Protein AF-B6XJS4-F1 (afdb_monomer_lite)

Secondary structure (DSSP, 8-state):
--HHHHHHHHHHHHHHHHHHHHHH-SS---SEESS-EEEE-SSEEEE-TT-EE--TTSTTTTT--EEEEEESTT-EEEE-TT-EE-TT-EEEEESSEEEE-TT-EE-TT-EEES--------TT------

Structure (mmCIF, N/CA/C/O backbone):
data_AF-B6XJS4-F1
#
_entry.id   AF-B6XJS4-F1
#
loop_
_atom_site.group_PDB
_atom_site.id
_atom_site.type_symbol
_atom_site.label_atom_id
_atom_site.label_alt_id
_atom_site.label_comp_id
_atom_site.label_asym_id
_atom_site.label_entity_id
_atom_site.label_seq_id
_atom_site.pdbx_PDB_ins_code
_atom_site.Cartn_x
_atom_site.Cartn_y
_atom_site.Cartn_z
_atom_site.occupancy
_atom_site.B_iso_or_equiv
_atom_site.auth_seq_id
_atom_site.auth_comp_id
_atom_site.auth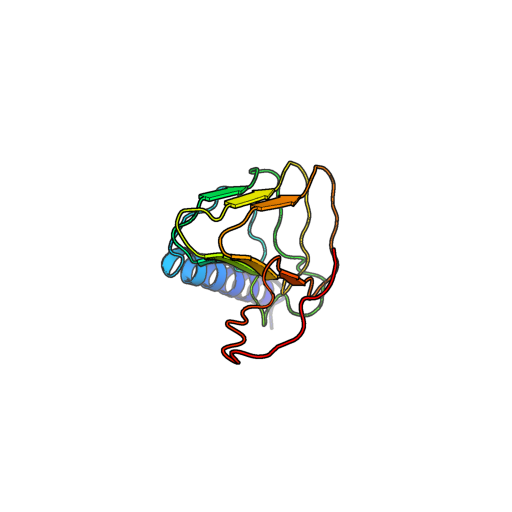_asym_id
_atom_site.auth_atom_id
_atom_site.pdbx_PDB_model_num
ATOM 1 N N . MET A 1 1 ? -15.233 -4.189 30.042 1.00 63.62 1 MET A N 1
ATOM 2 C CA . MET A 1 1 ? -14.164 -3.248 29.626 1.00 63.62 1 MET A CA 1
ATOM 3 C C . MET A 1 1 ? -14.808 -1.944 29.173 1.00 63.62 1 MET A C 1
ATOM 5 O O . MET A 1 1 ? -15.691 -2.004 28.326 1.00 63.62 1 MET A O 1
ATOM 9 N N . ASN A 1 2 ? -14.436 -0.797 29.753 1.00 87.50 2 ASN A N 1
ATOM 10 C CA . ASN A 1 2 ? -15.032 0.505 29.420 1.00 87.50 2 ASN A CA 1
ATOM 11 C C . ASN A 1 2 ? -14.878 0.789 27.909 1.00 87.50 2 ASN A C 1
ATOM 13 O O . ASN A 1 2 ? -13.785 0.651 27.353 1.00 87.50 2 ASN A O 1
ATOM 17 N N . PHE A 1 3 ? -15.976 1.155 27.241 1.00 89.94 3 PHE A N 1
ATOM 18 C CA . PHE A 1 3 ? -16.033 1.432 25.800 1.00 89.94 3 PHE A CA 1
ATOM 19 C C . PHE A 1 3 ? -14.961 2.433 25.346 1.00 89.94 3 PHE A C 1
ATOM 21 O O . PHE A 1 3 ? -14.367 2.273 24.276 1.00 89.94 3 PHE A O 1
ATOM 28 N N . LEU A 1 4 ? -14.662 3.425 26.189 1.00 92.50 4 LEU A N 1
ATOM 29 C CA . LEU A 1 4 ? -13.635 4.424 25.919 1.00 92.50 4 LEU A CA 1
ATOM 30 C C . LEU A 1 4 ? -12.225 3.813 25.921 1.00 92.50 4 LEU A C 1
ATOM 32 O O . LEU A 1 4 ? -11.450 4.050 24.996 1.00 92.50 4 LEU A O 1
ATOM 36 N N . ILE A 1 5 ? -11.925 2.956 26.901 1.00 95.44 5 ILE A N 1
ATOM 37 C CA . ILE A 1 5 ? -10.634 2.257 27.009 1.00 95.44 5 ILE A CA 1
ATOM 38 C C . ILE A 1 5 ? -10.402 1.382 25.772 1.00 95.44 5 ILE A C 1
ATOM 40 O O . ILE A 1 5 ? -9.330 1.433 25.171 1.00 95.44 5 ILE A O 1
ATOM 44 N N . LYS A 1 6 ? -11.426 0.644 25.318 1.00 94.31 6 LYS A N 1
ATOM 45 C CA . LYS A 1 6 ? -11.334 -0.184 24.102 1.00 94.31 6 LYS A CA 1
ATOM 46 C C . LYS A 1 6 ? -10.955 0.647 22.870 1.00 94.31 6 LYS A C 1
ATOM 48 O O . LYS A 1 6 ? -10.078 0.242 22.111 1.00 94.31 6 LYS A O 1
ATOM 53 N N . LYS A 1 7 ? -11.582 1.814 22.671 1.00 94.31 7 LYS A N 1
ATOM 54 C CA . LYS A 1 7 ? -11.259 2.716 21.549 1.00 94.31 7 LYS A CA 1
ATOM 55 C C . LYS A 1 7 ? -9.820 3.221 21.603 1.00 94.31 7 LYS A C 1
ATOM 57 O O . LYS A 1 7 ? -9.168 3.294 20.564 1.00 94.31 7 LYS A O 1
ATOM 62 N N . ILE A 1 8 ? -9.328 3.550 22.797 1.00 96.56 8 ILE A N 1
ATOM 63 C CA . ILE A 1 8 ? -7.948 4.002 22.997 1.00 96.56 8 ILE A CA 1
ATOM 64 C C . ILE A 1 8 ? -6.969 2.884 22.626 1.00 96.56 8 ILE A C 1
ATOM 66 O O . ILE A 1 8 ? -6.077 3.116 21.813 1.00 96.56 8 ILE A O 1
ATOM 70 N N . ILE A 1 9 ? -7.183 1.665 23.131 1.00 96.25 9 ILE A N 1
ATOM 71 C CA . ILE A 1 9 ? -6.340 0.500 22.819 1.00 96.25 9 ILE A CA 1
ATOM 72 C C . ILE A 1 9 ? -6.309 0.238 21.308 1.00 96.25 9 ILE A C 1
ATOM 74 O O . ILE A 1 9 ? -5.232 0.112 20.728 1.00 96.25 9 ILE A O 1
ATOM 78 N N . ILE A 1 10 ? -7.474 0.226 20.649 1.00 95.06 10 ILE A N 1
ATOM 79 C CA . ILE A 1 10 ? -7.575 0.031 19.193 1.00 95.06 10 ILE A CA 1
ATOM 80 C C . ILE A 1 10 ? -6.807 1.120 18.437 1.00 95.06 10 ILE A C 1
ATOM 82 O O . ILE A 1 10 ? -6.075 0.823 17.491 1.00 95.06 10 ILE A O 1
ATOM 86 N N . LYS A 1 11 ? -6.948 2.386 18.848 1.00 95.94 11 LYS A N 1
ATOM 87 C CA . LYS A 1 11 ? -6.254 3.511 18.212 1.00 95.94 11 LYS A CA 1
ATOM 88 C C . LYS A 1 11 ? -4.738 3.394 18.366 1.00 95.94 11 LYS A C 1
ATOM 90 O O . LYS A 1 11 ? -4.034 3.583 17.377 1.00 95.94 11 LYS A O 1
ATOM 95 N N . ILE A 1 12 ? -4.254 3.061 19.564 1.00 97.25 12 ILE A N 1
ATOM 96 C CA . ILE A 1 12 ? -2.826 2.844 19.829 1.00 97.25 12 ILE A CA 1
ATOM 97 C C . ILE A 1 12 ? -2.309 1.715 18.938 1.00 97.25 12 ILE A C 1
ATOM 99 O O . ILE A 1 12 ? -1.369 1.935 18.184 1.00 97.25 12 ILE A O 1
ATOM 103 N N . PHE A 1 13 ? -2.972 0.556 18.939 1.00 96.50 13 PHE A N 1
ATOM 104 C CA . PHE A 1 13 ? -2.580 -0.594 18.122 1.00 96.50 13 PHE A CA 1
ATOM 105 C C . PHE A 1 13 ? -2.550 -0.280 16.618 1.00 96.50 13 PHE A C 1
ATOM 107 O O . PHE A 1 13 ? -1.630 -0.683 15.908 1.00 96.50 13 PHE A O 1
ATOM 114 N N . LYS A 1 14 ? -3.530 0.479 16.111 1.00 96.75 14 LYS A N 1
ATOM 115 C CA . LYS A 1 14 ? -3.541 0.931 14.712 1.00 96.75 14 LYS A CA 1
ATOM 116 C C . LYS A 1 14 ? -2.328 1.809 14.397 1.00 96.75 14 LYS A C 1
ATOM 118 O O . LYS A 1 14 ? -1.628 1.561 13.418 1.00 96.75 14 LYS A O 1
ATOM 123 N N . ILE A 1 15 ? -2.083 2.827 15.222 1.00 97.31 15 ILE A N 1
ATOM 124 C CA . ILE A 1 15 ? -1.006 3.796 14.998 1.00 97.31 15 ILE A CA 1
ATOM 125 C C . ILE A 1 15 ? 0.361 3.118 15.090 1.00 97.31 15 ILE A C 1
ATOM 127 O O . ILE A 1 15 ? 1.185 3.320 14.202 1.00 97.31 15 ILE A O 1
ATOM 131 N N . THR A 1 16 ? 0.600 2.283 16.104 1.00 97.69 16 THR A N 1
ATOM 132 C CA . THR A 1 16 ? 1.894 1.606 16.278 1.00 97.69 16 THR A CA 1
ATOM 133 C C . THR A 1 16 ? 2.231 0.729 15.079 1.00 97.69 16 THR A C 1
ATOM 135 O O . THR A 1 16 ? 3.352 0.793 14.584 1.00 97.69 16 THR A O 1
ATOM 138 N N . ARG A 1 17 ? 1.258 -0.012 14.532 1.00 97.50 17 ARG A N 1
ATOM 139 C CA . ARG A 1 17 ? 1.462 -0.814 13.316 1.00 97.50 17 ARG A CA 1
ATOM 140 C C . ARG A 1 17 ? 1.762 0.056 12.098 1.00 97.50 17 ARG A C 1
ATOM 142 O O . ARG A 1 17 ? 2.717 -0.219 11.381 1.00 97.50 17 ARG A O 1
ATOM 149 N N . VAL A 1 18 ? 0.993 1.121 11.860 1.00 97.88 18 VAL A N 1
ATOM 150 C CA . VAL A 1 18 ? 1.242 2.023 10.717 1.00 97.88 18 VAL A CA 1
ATOM 151 C C . VAL A 1 18 ? 2.634 2.656 10.806 1.00 97.88 18 VAL A C 1
ATOM 153 O O . VAL A 1 18 ? 3.328 2.747 9.790 1.00 97.88 18 VAL A O 1
ATOM 156 N N . LEU A 1 19 ? 3.062 3.060 12.005 1.00 97.56 19 LEU A N 1
ATOM 157 C CA . LEU A 1 19 ? 4.389 3.631 12.237 1.00 97.56 19 LEU A CA 1
ATOM 158 C C . LEU A 1 19 ? 5.502 2.594 12.057 1.00 97.56 19 LEU A C 1
ATOM 160 O O . LEU A 1 19 ? 6.453 2.876 11.334 1.00 97.56 19 LEU A O 1
ATOM 164 N N . ALA A 1 20 ? 5.360 1.396 12.631 1.00 98.12 20 ALA A N 1
ATOM 165 C CA . ALA A 1 20 ? 6.345 0.322 12.504 1.00 98.12 20 ALA A CA 1
ATOM 166 C C . ALA A 1 20 ? 6.604 -0.033 11.032 1.00 98.12 20 ALA A C 1
ATOM 168 O O . ALA A 1 20 ? 7.750 -0.068 10.596 1.00 98.12 20 ALA A O 1
ATOM 169 N N . TYR A 1 21 ? 5.542 -0.197 10.241 1.00 98.38 21 TYR A N 1
ATOM 170 C CA . TYR A 1 21 ? 5.653 -0.499 8.812 1.00 98.38 21 TYR A CA 1
ATOM 171 C C . TYR A 1 21 ? 6.221 0.668 8.002 1.00 98.38 21 TYR A C 1
ATOM 173 O O . TYR A 1 21 ? 7.013 0.458 7.087 1.00 98.38 21 TYR A O 1
ATOM 181 N N . SER A 1 22 ? 5.872 1.905 8.366 1.00 96.62 22 SER A N 1
ATOM 182 C CA . SER A 1 22 ? 6.462 3.093 7.740 1.00 96.62 22 SER A CA 1
ATOM 183 C C . SER A 1 22 ? 7.958 3.233 8.047 1.00 96.62 22 SER A C 1
ATOM 185 O O . SER A 1 22 ? 8.671 3.811 7.236 1.00 96.62 22 SER A O 1
ATOM 187 N N . TYR A 1 23 ? 8.425 2.733 9.197 1.00 97.56 23 TYR A N 1
ATOM 188 C CA . TYR A 1 23 ? 9.837 2.749 9.591 1.00 97.56 23 TYR A CA 1
ATOM 189 C C . TYR A 1 23 ? 10.669 1.713 8.826 1.00 97.56 23 TYR A C 1
ATOM 191 O O . TYR A 1 23 ? 11.757 2.033 8.369 1.00 97.56 23 TYR A O 1
ATOM 199 N N . ILE A 1 24 ? 10.144 0.498 8.643 1.00 97.88 24 ILE A N 1
ATOM 200 C CA . ILE A 1 24 ? 10.834 -0.573 7.898 1.00 97.88 24 ILE A CA 1
ATOM 201 C C . ILE A 1 24 ? 10.663 -0.475 6.372 1.00 97.88 24 ILE A C 1
ATOM 203 O O . ILE A 1 24 ? 11.173 -1.330 5.647 1.00 97.88 24 ILE A O 1
ATOM 207 N N . SER A 1 25 ? 9.895 0.501 5.883 1.00 98.38 25 SER A N 1
ATOM 208 C CA . SER A 1 25 ? 9.705 0.742 4.451 1.00 98.38 25 SER A CA 1
ATOM 209 C C . SER A 1 25 ? 10.918 1.449 3.854 1.00 98.38 25 SER A C 1
ATOM 211 O O . SER A 1 25 ? 11.463 2.366 4.465 1.00 98.38 25 SER A O 1
ATOM 213 N N . ASP A 1 26 ? 11.286 1.077 2.631 1.00 98.00 26 ASP A N 1
ATOM 214 C CA . ASP A 1 26 ? 12.432 1.661 1.923 1.00 98.00 26 ASP A CA 1
ATOM 215 C C . ASP A 1 26 ? 12.115 3.088 1.436 1.00 98.00 26 ASP A C 1
ATOM 217 O O . ASP A 1 26 ? 13.001 3.930 1.300 1.00 98.00 26 ASP A O 1
ATOM 221 N N . GLN A 1 27 ? 10.828 3.381 1.206 1.00 95.50 27 GLN A N 1
ATOM 222 C CA . GLN A 1 27 ? 10.340 4.668 0.713 1.00 95.50 27 GLN A CA 1
ATOM 223 C C . GLN A 1 27 ? 9.134 5.162 1.523 1.00 95.50 27 GLN A C 1
ATOM 225 O O . GLN A 1 27 ? 8.295 4.387 1.991 1.00 95.50 27 GLN A O 1
ATOM 230 N N . LYS A 1 28 ? 9.014 6.487 1.678 1.00 94.38 28 LYS A N 1
ATOM 231 C CA . LYS A 1 28 ? 7.888 7.122 2.382 1.00 94.38 28 LYS A CA 1
ATOM 232 C C . LYS A 1 28 ? 6.788 7.522 1.405 1.00 94.38 28 LYS A C 1
ATOM 234 O O . LYS A 1 28 ? 7.033 8.256 0.455 1.00 94.38 28 LYS A O 1
ATOM 239 N N . LEU A 1 29 ? 5.551 7.147 1.721 1.00 95.44 29 LEU A N 1
ATOM 240 C CA . LEU A 1 29 ? 4.366 7.560 0.964 1.00 95.44 29 LEU A CA 1
ATOM 241 C C . LEU A 1 29 ? 3.636 8.717 1.637 1.00 95.44 29 LEU A C 1
ATOM 243 O O . LEU A 1 29 ? 3.461 8.731 2.858 1.00 95.44 29 LEU A O 1
ATOM 247 N N . LYS A 1 30 ? 3.134 9.641 0.814 1.00 93.62 30 LYS A N 1
ATOM 248 C CA . LYS A 1 30 ? 2.311 10.785 1.230 1.00 93.62 30 LYS A CA 1
ATOM 249 C C . LYS A 1 30 ? 0.806 10.514 1.080 1.00 93.62 30 LYS A C 1
ATOM 251 O O . LYS A 1 30 ? 0.076 11.418 0.706 1.00 93.62 30 LYS A O 1
ATOM 256 N N . CYS A 1 31 ? 0.341 9.293 1.346 1.00 96.94 31 CYS A N 1
ATOM 257 C CA . CYS A 1 31 ? -1.066 8.884 1.213 1.00 96.94 31 C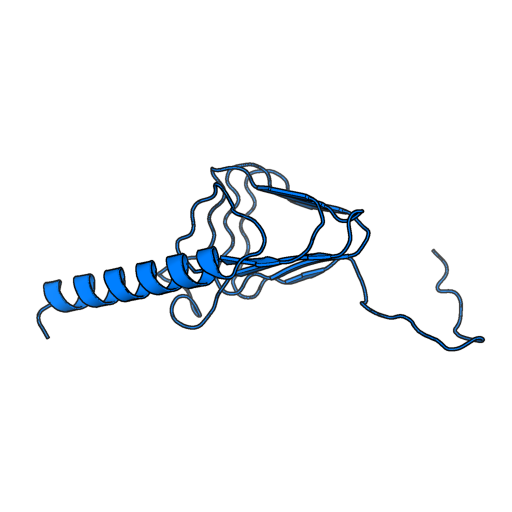YS A CA 1
ATOM 258 C C . CYS A 1 31 ? -1.746 8.612 2.571 1.00 96.94 31 CYS A C 1
ATOM 260 O O . CYS A 1 31 ? -1.100 8.607 3.626 1.00 96.94 31 CYS A O 1
ATOM 262 N N . LYS A 1 32 ? -3.062 8.368 2.555 1.00 98.25 32 LYS A N 1
ATOM 263 C CA . LYS A 1 32 ? -3.849 8.031 3.750 1.00 98.25 32 LYS A CA 1
ATOM 264 C C . LYS A 1 32 ? -3.682 6.547 4.086 1.00 98.25 32 LYS A C 1
ATOM 266 O O . LYS A 1 32 ? -4.108 5.671 3.338 1.00 98.25 32 LYS A O 1
ATOM 271 N N . LYS A 1 33 ? -3.092 6.260 5.246 1.00 97.94 33 LYS A N 1
ATOM 272 C CA . LYS A 1 33 ? -2.820 4.897 5.728 1.00 97.94 33 LYS A CA 1
ATOM 273 C C . LYS A 1 33 ? -3.717 4.578 6.922 1.00 97.94 33 LYS A C 1
ATOM 275 O O . LYS A 1 33 ? -3.385 4.929 8.053 1.00 97.94 33 LYS A O 1
ATOM 280 N N . LEU A 1 34 ? -4.874 3.965 6.665 1.00 97.62 34 LEU A N 1
ATOM 281 C CA . LEU A 1 34 ? -5.748 3.446 7.723 1.00 97.62 34 LEU A CA 1
ATOM 282 C C . LEU A 1 34 ? -5.250 2.084 8.220 1.00 97.62 34 LEU A C 1
ATOM 284 O O . LEU A 1 34 ? -5.305 1.832 9.421 1.00 97.62 34 LEU A O 1
ATOM 288 N N . GLN A 1 35 ? -4.714 1.254 7.322 1.00 97.50 35 GLN A N 1
ATOM 289 C CA . GLN A 1 35 ? -3.926 0.069 7.669 1.00 97.50 35 GLN A CA 1
ATOM 290 C C . GLN A 1 35 ? -2.423 0.299 7.406 1.00 97.50 35 GLN A C 1
ATOM 292 O O . GLN A 1 35 ? -2.059 1.269 6.731 1.00 97.50 35 GLN A O 1
ATOM 297 N N . PRO A 1 36 ? -1.529 -0.575 7.904 1.00 98.44 36 PRO A N 1
ATOM 298 C CA . PRO A 1 36 ? -0.103 -0.494 7.599 1.00 98.44 36 PRO A CA 1
ATOM 299 C C . PRO A 1 36 ? 0.166 -0.685 6.102 1.00 98.44 36 PRO A C 1
ATOM 301 O O . PRO A 1 36 ? -0.474 -1.510 5.455 1.00 98.44 36 PRO A O 1
ATOM 304 N N . VAL A 1 37 ? 1.135 0.054 5.564 1.00 98.62 37 VAL A N 1
ATOM 305 C CA . VAL A 1 37 ? 1.604 -0.091 4.180 1.00 98.62 37 VAL A CA 1
ATOM 306 C C . VAL A 1 37 ? 3.107 -0.316 4.231 1.00 98.62 37 VAL A C 1
ATOM 308 O O . VAL A 1 37 ? 3.822 0.534 4.764 1.00 98.62 37 VAL A O 1
ATOM 311 N N . LEU A 1 38 ? 3.557 -1.466 3.735 1.00 98.75 38 LEU A N 1
ATOM 312 C CA . LEU A 1 38 ? 4.965 -1.792 3.556 1.00 98.75 38 LEU A CA 1
ATOM 313 C C . LEU A 1 38 ? 5.371 -1.426 2.135 1.00 98.75 38 LEU A C 1
ATOM 315 O O . LEU A 1 38 ? 4.753 -1.903 1.184 1.00 98.75 38 LEU A O 1
ATOM 319 N N . VAL A 1 39 ? 6.414 -0.616 2.008 1.00 98.56 39 VAL A N 1
ATOM 320 C CA . VAL A 1 39 ? 6.937 -0.192 0.710 1.00 98.56 39 VAL A CA 1
ATOM 321 C C . VAL A 1 39 ? 8.354 -0.700 0.541 1.00 98.56 39 VAL A C 1
ATOM 323 O O . VAL A 1 39 ? 9.199 -0.438 1.401 1.00 98.56 39 VAL A O 1
ATOM 326 N N . LYS A 1 40 ? 8.598 -1.426 -0.547 1.00 98.25 40 LYS A N 1
ATOM 327 C CA . LYS A 1 40 ? 9.890 -2.023 -0.884 1.00 98.25 40 LYS A CA 1
ATOM 328 C C . LYS A 1 40 ? 10.322 -1.693 -2.309 1.00 98.25 40 LYS A C 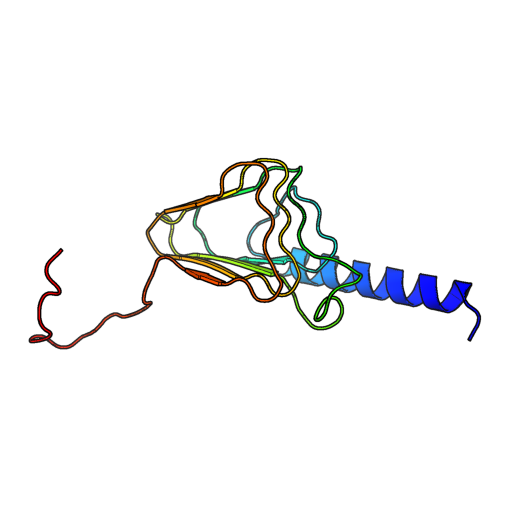1
ATOM 330 O O . LYS A 1 40 ? 9.516 -1.268 -3.139 1.00 98.25 40 LYS A O 1
ATOM 335 N N . GLY A 1 41 ? 11.615 -1.872 -2.544 1.00 96.38 41 GLY A N 1
ATOM 336 C CA . GLY A 1 41 ? 12.222 -1.729 -3.859 1.00 96.38 41 GLY A CA 1
ATOM 337 C C . GLY A 1 41 ? 12.826 -0.348 -4.111 1.00 96.38 41 GLY A C 1
ATOM 338 O O . GLY A 1 41 ? 12.579 0.625 -3.393 1.00 96.38 41 GLY A O 1
ATOM 339 N N . ASP A 1 42 ? 13.662 -0.291 -5.142 1.00 95.25 42 ASP A N 1
ATOM 340 C CA . ASP A 1 42 ? 14.480 0.854 -5.548 1.00 95.25 42 ASP A CA 1
ATOM 341 C C . ASP A 1 42 ? 13.928 1.598 -6.777 1.00 95.25 42 ASP A C 1
ATOM 343 O O . ASP A 1 42 ? 14.481 2.627 -7.170 1.00 95.25 42 ASP A O 1
ATOM 347 N N . GLY A 1 43 ? 12.846 1.100 -7.384 1.00 96.69 43 GLY A N 1
ATOM 348 C CA . GLY A 1 43 ? 12.127 1.797 -8.448 1.00 96.69 43 GLY A CA 1
ATOM 349 C C . GLY A 1 43 ? 11.246 2.947 -7.936 1.00 96.69 43 GLY A C 1
ATOM 350 O O . GLY A 1 43 ? 11.207 3.267 -6.746 1.00 96.69 43 GLY A O 1
ATOM 351 N N . VAL A 1 44 ? 10.522 3.591 -8.852 1.00 97.75 44 VAL A N 1
ATOM 352 C CA . VAL A 1 44 ? 9.785 4.834 -8.572 1.00 97.75 44 VAL A CA 1
ATOM 353 C C . VAL A 1 44 ? 8.347 4.552 -8.138 1.00 97.75 44 VAL A C 1
ATOM 355 O O . VAL A 1 44 ? 7.575 3.941 -8.875 1.00 97.75 44 VAL A O 1
ATOM 358 N N . ILE A 1 45 ? 7.939 5.080 -6.982 1.00 98.25 45 ILE A N 1
ATOM 359 C CA . ILE A 1 45 ? 6.563 4.949 -6.483 1.00 98.25 45 ILE A CA 1
ATOM 360 C C . ILE A 1 45 ? 5.925 6.330 -6.322 1.00 98.25 45 ILE A C 1
ATOM 362 O O . ILE A 1 45 ? 6.277 7.100 -5.429 1.00 98.25 45 ILE A O 1
ATOM 366 N N . ASN A 1 46 ? 4.935 6.621 -7.167 1.00 98.00 46 ASN A N 1
ATOM 367 C CA . ASN A 1 46 ? 4.188 7.876 -7.173 1.00 98.00 46 ASN A CA 1
ATOM 368 C C . ASN A 1 46 ? 2.725 7.618 -6.810 1.00 98.00 46 ASN A C 1
ATOM 370 O O . ASN A 1 46 ? 1.936 7.150 -7.626 1.00 98.00 46 ASN A O 1
ATOM 374 N N . ILE A 1 47 ? 2.350 7.933 -5.572 1.00 98.38 47 ILE A N 1
ATOM 375 C CA . ILE A 1 47 ? 0.986 7.732 -5.073 1.00 98.38 47 ILE A CA 1
ATOM 376 C C . ILE A 1 47 ? 0.405 9.077 -4.664 1.00 98.38 47 ILE A C 1
ATOM 378 O O . ILE A 1 47 ? 0.982 9.788 -3.836 1.00 98.38 47 ILE A O 1
ATOM 382 N N . ASN A 1 48 ? -0.754 9.416 -5.227 1.00 98.56 48 ASN A N 1
ATOM 383 C CA . ASN A 1 48 ? -1.452 10.644 -4.885 1.00 98.56 48 ASN A CA 1
ATOM 384 C C . ASN A 1 48 ? -1.874 10.667 -3.402 1.00 98.56 48 ASN A C 1
ATOM 386 O O . ASN A 1 48 ? -2.249 9.650 -2.817 1.00 98.56 48 ASN A O 1
ATOM 390 N N . SER A 1 49 ? -1.867 11.846 -2.778 1.00 98.38 49 SER A N 1
ATOM 391 C CA . SER A 1 49 ? -2.173 11.986 -1.349 1.00 98.38 49 SER A CA 1
ATOM 392 C C . SER A 1 49 ? -3.620 11.683 -0.964 1.00 98.38 49 SER A C 1
ATOM 394 O O . SER A 1 49 ? -3.905 11.380 0.197 1.00 98.38 49 SER A O 1
ATOM 396 N N . SER A 1 50 ? -4.537 11.728 -1.931 1.00 98.50 50 SER A N 1
ATOM 397 C CA . SER A 1 50 ? -5.941 11.355 -1.741 1.00 98.50 50 SER A CA 1
ATOM 398 C C . SER A 1 50 ? -6.171 9.840 -1.659 1.00 98.50 50 SER A C 1
ATOM 400 O O . SER A 1 50 ? -7.219 9.429 -1.156 1.00 98.50 50 SER A O 1
ATOM 402 N N . VAL A 1 51 ? -5.198 9.019 -2.081 1.00 98.75 51 VAL A N 1
ATOM 403 C CA . VAL A 1 51 ? -5.284 7.551 -2.045 1.00 98.75 51 VAL A CA 1
ATOM 404 C C . VAL A 1 51 ? -5.374 7.054 -0.608 1.00 98.75 51 VAL A C 1
ATOM 406 O O . VAL A 1 51 ? -4.660 7.536 0.276 1.00 98.75 51 VAL A O 1
ATOM 409 N N . THR A 1 52 ? -6.243 6.068 -0.386 1.00 98.69 52 THR A N 1
ATOM 410 C CA . THR A 1 52 ? -6.458 5.450 0.925 1.00 98.69 52 THR A CA 1
ATOM 411 C C . THR A 1 52 ? -6.155 3.960 0.896 1.00 98.69 52 THR A C 1
ATOM 413 O O . THR A 1 52 ? -6.693 3.230 0.069 1.00 98.69 52 THR A O 1
ATOM 416 N N . PHE A 1 53 ? -5.340 3.510 1.850 1.00 98.56 53 PHE A N 1
ATOM 417 C CA . PHE A 1 53 ? -5.101 2.097 2.128 1.00 98.56 53 PHE A CA 1
ATOM 418 C C . PHE A 1 53 ? -5.768 1.684 3.440 1.00 98.56 53 PHE A C 1
ATOM 420 O O . PHE A 1 53 ? -5.418 2.182 4.517 1.00 98.56 53 PHE A O 1
ATOM 427 N N . GLY A 1 54 ? -6.680 0.723 3.339 1.00 98.06 54 GLY A N 1
ATOM 428 C CA . GLY A 1 54 ? -7.344 0.044 4.443 1.00 98.06 54 GLY A CA 1
ATOM 429 C C . GLY A 1 54 ? -8.775 0.515 4.711 1.00 98.06 54 GLY A C 1
ATOM 430 O O . GLY A 1 54 ? -9.096 1.694 4.587 1.00 98.06 54 GLY A O 1
ATOM 431 N N . VAL A 1 55 ? -9.628 -0.417 5.141 1.00 98.00 55 VAL A N 1
ATOM 432 C CA . VAL A 1 55 ? -11.024 -0.188 5.543 1.00 98.00 55 VAL A CA 1
ATOM 433 C C . VAL A 1 55 ? -11.266 -0.863 6.894 1.00 98.00 55 VAL A C 1
ATOM 435 O O . VAL A 1 55 ? -11.275 -2.089 6.999 1.00 98.00 55 VAL A O 1
ATOM 438 N N . GLU A 1 56 ? -11.489 -0.061 7.942 1.00 96.38 56 GLU A N 1
ATOM 439 C CA . GLU A 1 56 ? -11.571 -0.533 9.341 1.00 96.38 56 GLU A CA 1
ATOM 440 C C . GLU A 1 56 ? -12.713 -1.531 9.588 1.00 96.38 56 GLU A C 1
ATOM 442 O O . GLU A 1 56 ? -12.615 -2.389 10.461 1.00 96.38 56 GLU A O 1
ATOM 447 N N . ARG A 1 57 ? -13.784 -1.451 8.790 1.00 95.50 57 ARG A N 1
ATOM 448 C CA . ARG A 1 57 ? -14.950 -2.345 8.872 1.00 95.50 57 ARG A CA 1
ATOM 449 C C . ARG A 1 57 ? -14.857 -3.589 7.978 1.00 95.50 57 ARG A C 1
ATOM 451 O O . ARG A 1 57 ? -15.843 -4.310 7.879 1.00 95.50 57 ARG A O 1
ATOM 458 N N . SER A 1 58 ? -13.720 -3.840 7.329 1.00 96.44 58 SER A N 1
ATOM 459 C CA . SER A 1 58 ? -13.518 -5.023 6.481 1.00 96.44 58 SER A CA 1
ATOM 460 C C . SER A 1 58 ? -12.621 -6.059 7.163 1.00 96.44 58 SER A C 1
ATOM 462 O O . SER A 1 58 ? -11.838 -5.746 8.065 1.00 96.44 58 SER A O 1
ATOM 464 N N . ASN A 1 59 ? -12.716 -7.305 6.699 1.00 93.56 59 ASN A N 1
ATOM 465 C CA . ASN A 1 59 ? -11.775 -8.384 7.008 1.00 93.56 59 ASN A CA 1
ATOM 466 C C . ASN A 1 59 ? -10.304 -7.934 6.886 1.00 93.56 59 ASN A C 1
ATOM 468 O O . ASN A 1 59 ? -9.968 -7.036 6.122 1.00 93.56 59 ASN A O 1
ATOM 472 N N . HIS A 1 60 ? -9.414 -8.567 7.650 1.00 96.81 60 HIS A N 1
ATOM 473 C CA . HIS A 1 60 ? -7.958 -8.366 7.606 1.00 96.81 60 HIS A CA 1
ATOM 474 C C . HIS A 1 60 ? -7.401 -7.008 8.082 1.00 96.81 60 HIS A C 1
ATOM 476 O O . HIS A 1 60 ? -6.180 -6.849 8.129 1.00 96.81 60 HIS A O 1
ATOM 482 N N . PHE A 1 61 ? -8.224 -6.049 8.523 1.00 97.94 61 PHE A N 1
ATOM 483 C CA . PHE A 1 61 ? -7.735 -4.726 8.956 1.00 97.94 61 PHE A CA 1
ATOM 484 C C . PHE A 1 61 ? -6.687 -4.791 10.087 1.00 97.94 61 PHE A C 1
ATOM 486 O O . PHE A 1 61 ? -5.639 -4.137 10.054 1.00 97.94 61 PHE A O 1
ATOM 493 N N . PHE A 1 62 ? -6.947 -5.616 11.106 1.00 96.62 62 PHE A N 1
ATOM 494 C CA . PHE A 1 62 ? -6.065 -5.754 12.272 1.00 96.62 62 PHE A CA 1
ATOM 495 C C . PHE A 1 62 ? -4.959 -6.802 12.102 1.00 96.62 62 PHE A C 1
ATOM 497 O O . PHE A 1 62 ? -4.037 -6.829 12.913 1.00 96.62 62 PHE A O 1
ATOM 504 N N . THR A 1 63 ? -5.021 -7.628 11.055 1.00 96.88 63 THR A N 1
ATOM 505 C CA . THR A 1 63 ? -4.126 -8.783 10.871 1.00 96.88 63 THR A CA 1
ATOM 506 C C . THR A 1 63 ? -3.236 -8.689 9.634 1.00 96.88 63 THR A C 1
ATOM 508 O O . THR A 1 63 ? -2.301 -9.470 9.517 1.00 96.88 63 THR A O 1
ATOM 511 N N . SER A 1 64 ? -3.465 -7.720 8.742 1.00 97.88 64 SER A N 1
ATOM 512 C CA . SER A 1 64 ? -2.714 -7.574 7.488 1.00 97.88 64 SER A CA 1
ATOM 513 C C . SER A 1 64 ? -2.126 -6.179 7.278 1.00 97.88 64 SER A C 1
ATOM 515 O O . SER A 1 64 ? -2.322 -5.267 8.086 1.00 97.88 64 SER A O 1
ATOM 517 N N . TYR A 1 65 ? -1.399 -6.026 6.179 1.00 98.56 65 TYR A N 1
ATOM 518 C CA . TYR A 1 65 ? -0.839 -4.780 5.676 1.00 98.56 65 TYR A CA 1
ATOM 519 C C . TYR A 1 65 ? -1.002 -4.740 4.152 1.00 98.56 65 TYR A C 1
ATOM 521 O O . TYR A 1 65 ? -1.318 -5.757 3.540 1.00 98.56 65 TYR A O 1
ATOM 529 N N . ALA A 1 66 ? -0.836 -3.567 3.542 1.00 98.69 66 ALA A N 1
ATOM 530 C CA . ALA A 1 66 ? -0.742 -3.450 2.091 1.00 98.69 66 ALA A CA 1
ATOM 531 C C . ALA A 1 66 ? 0.730 -3.532 1.699 1.00 98.69 66 ALA A C 1
ATOM 533 O O . ALA A 1 66 ? 1.568 -2.928 2.373 1.00 98.69 66 ALA A O 1
ATOM 534 N N . TYR A 1 67 ? 1.037 -4.257 0.634 1.00 98.69 67 TYR A N 1
ATOM 535 C CA . TYR A 1 67 ? 2.392 -4.442 0.143 1.00 98.69 67 TYR A CA 1
ATOM 536 C C . TYR A 1 67 ? 2.557 -3.761 -1.211 1.00 98.69 67 TYR A C 1
ATOM 538 O O . TYR A 1 67 ? 1.804 -4.034 -2.142 1.00 98.69 67 TYR A O 1
ATOM 546 N N . ILE A 1 68 ? 3.522 -2.850 -1.306 1.00 98.56 68 ILE A N 1
ATOM 547 C CA . ILE A 1 68 ? 3.855 -2.149 -2.545 1.00 98.56 68 ILE A CA 1
ATOM 548 C C . ILE A 1 68 ? 5.339 -2.351 -2.797 1.00 98.56 68 ILE A C 1
ATOM 550 O O . ILE A 1 68 ? 6.159 -1.979 -1.958 1.00 98.56 68 ILE A O 1
ATOM 554 N N . ASP A 1 69 ? 5.680 -2.934 -3.936 1.00 98.00 69 ASP A N 1
ATOM 555 C CA . ASP A 1 69 ? 7.057 -3.300 -4.243 1.00 98.00 69 ASP A CA 1
ATOM 556 C C . ASP A 1 69 ? 7.408 -2.920 -5.682 1.00 98.00 69 ASP A C 1
ATOM 558 O O . ASP A 1 69 ? 6.821 -3.426 -6.634 1.00 98.00 69 ASP A O 1
ATOM 562 N N . SER A 1 70 ? 8.341 -1.983 -5.841 1.00 97.19 70 SER A N 1
ATOM 563 C CA . SER A 1 70 ? 8.830 -1.531 -7.146 1.00 97.19 70 SER A CA 1
ATOM 564 C C . SER A 1 70 ? 10.251 -2.049 -7.361 1.00 97.19 70 SER A C 1
ATOM 566 O O . SER A 1 70 ? 11.225 -1.363 -7.045 1.00 97.19 70 SER A O 1
ATOM 568 N N . ARG A 1 71 ? 10.366 -3.273 -7.886 1.00 94.50 71 ARG A N 1
ATOM 569 C CA . ARG A 1 71 ? 11.611 -4.044 -7.995 1.00 94.50 71 ARG A CA 1
ATOM 570 C C . ARG A 1 71 ? 12.461 -3.601 -9.175 1.00 94.50 71 ARG A C 1
ATOM 572 O O . ARG A 1 71 ? 12.049 -3.720 -10.326 1.00 94.50 71 ARG A O 1
ATOM 579 N N . GLY A 1 72 ? 13.667 -3.130 -8.897 1.00 90.31 72 GLY A N 1
ATOM 580 C CA . GLY A 1 72 ? 14.600 -2.663 -9.907 1.00 90.31 72 GLY A CA 1
ATOM 581 C C . GLY A 1 72 ? 14.347 -1.210 -10.301 1.00 90.31 72 GLY A C 1
ATOM 582 O O . GLY A 1 72 ? 13.217 -0.727 -10.368 1.00 90.31 72 GLY A O 1
ATOM 583 N N . LYS A 1 73 ? 15.430 -0.515 -10.653 1.00 93.44 73 LYS A N 1
ATOM 584 C CA . LYS A 1 73 ? 15.423 0.915 -11.006 1.00 93.44 73 LYS A CA 1
ATOM 585 C C . LYS A 1 73 ? 14.522 1.295 -12.184 1.00 93.44 73 LYS A C 1
ATOM 587 O O . LYS A 1 73 ? 14.147 2.457 -12.298 1.00 93.44 73 LYS A O 1
ATOM 592 N N . SER A 1 74 ? 14.213 0.353 -13.077 1.00 94.00 74 SER A N 1
ATOM 593 C CA . SER A 1 74 ? 13.315 0.586 -14.215 1.00 94.00 74 SER A CA 1
ATOM 594 C C . SER A 1 74 ? 11.837 0.427 -13.854 1.00 94.00 74 SER A C 1
ATOM 596 O O . SER A 1 74 ? 10.980 0.810 -14.648 1.00 94.00 74 SER A O 1
ATOM 598 N N . SER A 1 75 ? 11.530 -0.112 -12.670 1.00 96.62 75 SER A N 1
ATOM 599 C CA . SER A 1 75 ? 10.153 -0.280 -12.225 1.00 96.62 75 SER A CA 1
ATOM 600 C C . SER A 1 75 ? 9.510 1.030 -11.825 1.00 96.62 75 SER A C 1
ATOM 602 O O . SER A 1 75 ? 10.142 1.898 -11.214 1.00 96.62 75 SER A O 1
ATOM 604 N N . SER A 1 76 ? 8.214 1.142 -12.113 1.00 97.75 76 SER A N 1
ATOM 605 C CA . SER A 1 76 ? 7.406 2.226 -11.571 1.00 97.75 76 SER A CA 1
ATOM 606 C C . SER A 1 76 ? 5.977 1.818 -11.232 1.00 97.75 76 SER A C 1
ATOM 608 O O . SER A 1 76 ? 5.323 1.083 -11.969 1.00 97.75 76 SER A O 1
ATOM 610 N N . ILE A 1 77 ? 5.470 2.349 -10.120 1.00 98.56 77 ILE A N 1
ATOM 611 C CA . ILE A 1 77 ? 4.070 2.225 -9.704 1.00 98.56 77 ILE A CA 1
ATOM 612 C C . ILE A 1 77 ? 3.495 3.631 -9.580 1.00 98.56 77 ILE A C 1
ATOM 614 O O . ILE A 1 77 ? 4.014 4.461 -8.832 1.00 98.56 77 ILE A O 1
ATOM 618 N N . SER A 1 78 ? 2.428 3.911 -10.325 1.00 98.50 78 SER A N 1
ATOM 619 C CA . SER A 1 78 ? 1.706 5.186 -10.275 1.00 98.50 78 SER A CA 1
ATOM 620 C C . SER A 1 78 ? 0.242 4.959 -9.913 1.00 98.50 78 SER A C 1
ATOM 622 O O . SER A 1 78 ? -0.429 4.147 -10.547 1.00 98.50 78 SER A O 1
ATOM 624 N N . ILE A 1 79 ? -0.245 5.661 -8.890 1.00 98.62 79 ILE A N 1
ATOM 625 C CA . ILE A 1 79 ? -1.639 5.588 -8.437 1.00 98.62 79 ILE A CA 1
ATOM 626 C C . ILE A 1 79 ? -2.207 7.001 -8.346 1.00 98.62 79 ILE A C 1
ATOM 628 O O . ILE A 1 79 ? -1.744 7.818 -7.538 1.00 98.62 79 ILE A O 1
ATOM 632 N N . ASP A 1 80 ? -3.231 7.257 -9.153 1.00 98.56 80 ASP A N 1
ATOM 633 C CA . ASP A 1 80 ? -3.883 8.555 -9.249 1.00 98.56 80 ASP A CA 1
ATOM 634 C C . ASP A 1 80 ? -4.925 8.783 -8.137 1.00 98.56 80 ASP A C 1
ATOM 636 O O . ASP A 1 80 ? -5.029 8.049 -7.148 1.00 98.56 80 ASP A O 1
ATOM 640 N N . LYS A 1 81 ? -5.654 9.897 -8.235 1.00 98.69 81 LYS A N 1
ATOM 641 C CA . LYS A 1 81 ? -6.485 10.444 -7.159 1.00 98.69 81 LYS A CA 1
ATOM 642 C C . LYS A 1 81 ? -7.639 9.531 -6.754 1.00 98.69 81 LYS A C 1
ATOM 644 O O . LYS A 1 81 ? -8.206 8.804 -7.563 1.00 98.69 81 LYS A O 1
ATOM 649 N N . ASN A 1 82 ? -8.047 9.672 -5.495 1.00 98.50 82 ASN A N 1
ATOM 650 C CA . ASN A 1 82 ? -9.273 9.116 -4.920 1.00 98.50 82 ASN A CA 1
ATOM 651 C C . ASN A 1 82 ? -9.410 7.592 -5.037 1.00 98.50 82 ASN A C 1
ATOM 653 O O . ASN A 1 82 ? -10.520 7.069 -4.966 1.00 98.50 82 ASN A O 1
ATOM 657 N N . CYS A 1 83 ? -8.297 6.872 -5.181 1.00 98.69 83 CYS A N 1
ATOM 658 C CA . CYS A 1 83 ? -8.327 5.420 -5.132 1.00 98.69 83 CYS A CA 1
ATOM 659 C C . CYS A 1 83 ? -8.461 4.915 -3.693 1.00 98.69 83 CYS A C 1
ATOM 661 O O . CYS A 1 83 ? -7.827 5.441 -2.768 1.00 98.69 83 CYS A O 1
ATOM 663 N N . VAL A 1 84 ? -9.243 3.854 -3.513 1.00 98.75 84 VAL A N 1
ATOM 664 C CA . VAL A 1 84 ? -9.390 3.153 -2.237 1.00 98.75 84 VAL A CA 1
ATOM 665 C C . VAL A 1 84 ? -8.994 1.698 -2.418 1.00 98.75 84 VAL A C 1
ATOM 667 O O . VAL A 1 84 ? -9.628 0.947 -3.156 1.00 98.75 84 VAL A O 1
ATOM 670 N N . PHE A 1 85 ? -7.961 1.295 -1.690 1.00 98.69 85 PHE A N 1
ATOM 671 C CA . PHE A 1 85 ? -7.536 -0.091 -1.583 1.00 98.69 85 PHE A CA 1
ATOM 672 C C . PHE A 1 85 ? -8.017 -0.627 -0.246 1.00 98.69 85 PHE A C 1
ATOM 674 O O . PHE A 1 85 ? -7.662 -0.095 0.811 1.00 98.69 85 PHE A O 1
ATOM 681 N N . ASN A 1 86 ? -8.834 -1.676 -0.280 1.00 98.62 86 ASN A N 1
ATOM 682 C CA . ASN A 1 86 ? -9.202 -2.392 0.931 1.00 98.62 86 ASN A CA 1
ATOM 683 C C . ASN A 1 86 ? -7.987 -3.178 1.480 1.00 98.62 86 ASN A C 1
ATOM 685 O O . ASN A 1 86 ? -6.852 -3.053 1.016 1.00 98.62 86 ASN A O 1
ATOM 689 N N . ASN A 1 87 ? -8.208 -3.932 2.548 1.00 98.56 87 ASN A N 1
ATOM 690 C CA . ASN A 1 87 ? -7.162 -4.555 3.330 1.00 98.56 87 ASN A CA 1
ATOM 691 C C . ASN A 1 87 ? -6.427 -5.645 2.540 1.00 98.56 87 ASN A C 1
ATOM 693 O O . ASN A 1 87 ? -6.980 -6.238 1.614 1.00 98.56 87 ASN A O 1
ATOM 697 N N . SER A 1 88 ? -5.180 -5.916 2.937 1.00 98.50 88 SER A N 1
ATOM 698 C CA . SER A 1 88 ? -4.314 -6.920 2.289 1.00 98.50 88 SER A CA 1
ATOM 699 C C . SER A 1 88 ? -4.054 -6.716 0.782 1.00 98.50 88 SER A C 1
ATOM 701 O O . SER A 1 88 ? -3.879 -7.689 0.061 1.00 98.50 88 SER A O 1
ATOM 703 N N . ALA A 1 89 ? -4.053 -5.476 0.282 1.00 98.56 89 ALA A N 1
ATOM 704 C CA . ALA A 1 89 ? -3.720 -5.209 -1.120 1.00 98.56 89 ALA A CA 1
ATOM 705 C C . ALA A 1 89 ? -2.218 -5.393 -1.408 1.00 98.56 89 ALA A C 1
ATOM 707 O O . ALA A 1 89 ? -1.385 -4.884 -0.656 1.00 98.56 89 ALA A O 1
ATOM 708 N N . THR A 1 90 ? -1.892 -6.030 -2.530 1.00 98.62 90 THR A N 1
ATOM 709 C CA . THR A 1 90 ? -0.531 -6.255 -3.028 1.00 98.62 90 THR A CA 1
ATOM 710 C C . THR A 1 90 ? -0.376 -5.663 -4.426 1.00 98.62 90 THR A C 1
ATOM 712 O O . THR A 1 90 ? -1.174 -5.948 -5.317 1.00 98.62 90 THR A O 1
ATOM 715 N N . ILE A 1 91 ? 0.651 -4.836 -4.626 1.00 98.56 91 ILE A N 1
ATOM 716 C CA . ILE A 1 91 ? 0.998 -4.240 -5.921 1.00 98.56 91 ILE A CA 1
ATOM 717 C C . ILE A 1 91 ? 2.501 -4.393 -6.129 1.00 98.56 91 ILE A C 1
ATOM 719 O O . ILE A 1 91 ? 3.285 -3.780 -5.403 1.00 98.56 91 ILE A O 1
ATOM 723 N N . ILE A 1 92 ? 2.908 -5.192 -7.113 1.00 97.88 92 ILE A N 1
ATOM 724 C CA . ILE A 1 92 ? 4.322 -5.453 -7.388 1.00 97.88 92 ILE A CA 1
ATOM 725 C C . ILE A 1 92 ? 4.627 -5.153 -8.847 1.00 97.88 92 ILE A C 1
ATOM 727 O O . ILE A 1 92 ? 4.059 -5.774 -9.742 1.00 97.88 92 ILE A O 1
ATOM 731 N N . SER A 1 93 ? 5.548 -4.220 -9.068 1.00 96.69 93 SER A N 1
ATOM 732 C CA . SER A 1 93 ? 6.110 -3.946 -10.385 1.00 96.69 93 SER A CA 1
ATOM 733 C C . SER A 1 93 ? 7.536 -4.460 -10.449 1.00 96.69 93 SER A C 1
ATOM 735 O O . SER A 1 93 ? 8.328 -4.152 -9.560 1.00 96.69 93 SER A O 1
ATOM 737 N N . ASP A 1 94 ? 7.868 -5.216 -11.489 1.00 94.44 94 ASP A N 1
ATOM 738 C CA . ASP A 1 94 ? 9.210 -5.754 -11.698 1.00 94.44 94 ASP A CA 1
ATOM 739 C C . ASP A 1 94 ? 9.683 -5.473 -13.124 1.00 94.44 94 ASP A C 1
ATOM 741 O O . ASP A 1 94 ? 9.049 -5.852 -14.102 1.00 94.44 94 ASP A O 1
ATOM 745 N N . HIS A 1 95 ? 10.759 -4.700 -13.213 1.00 91.00 95 HIS A N 1
ATOM 746 C CA . HIS A 1 95 ? 11.322 -4.056 -14.397 1.00 91.00 95 HIS A CA 1
ATOM 747 C C . HIS A 1 95 ? 10.376 -3.301 -15.358 1.00 91.00 95 HIS A C 1
ATOM 749 O O . HIS A 1 95 ? 10.859 -2.760 -16.353 1.00 91.00 95 HIS A O 1
ATOM 755 N N . GLU A 1 96 ? 9.087 -3.180 -15.043 1.00 92.06 96 GLU A N 1
ATOM 756 C CA . GLU A 1 96 ? 8.047 -2.570 -15.880 1.00 92.06 96 GLU A CA 1
ATOM 757 C C . GLU A 1 96 ? 7.206 -1.521 -15.114 1.00 92.06 96 GLU A C 1
ATOM 759 O O . GLU A 1 96 ? 7.583 -1.050 -14.038 1.00 92.06 96 GLU A O 1
ATOM 764 N N . LYS A 1 97 ? 6.065 -1.096 -15.678 1.00 95.56 97 LYS A N 1
ATOM 765 C CA . LYS A 1 97 ? 5.193 -0.056 -15.114 1.00 95.56 97 LYS A CA 1
ATOM 766 C C . LYS A 1 97 ? 3.803 -0.586 -14.763 1.00 95.56 97 LYS A C 1
ATOM 768 O O . LYS A 1 97 ? 3.150 -1.211 -15.592 1.00 95.56 97 LYS A O 1
ATOM 773 N N . ILE A 1 98 ? 3.304 -0.213 -13.585 1.00 98.31 98 ILE A N 1
ATOM 774 C CA . ILE A 1 98 ? 1.891 -0.327 -13.192 1.00 98.31 98 ILE A CA 1
ATOM 775 C C . ILE A 1 98 ? 1.301 1.077 -13.050 1.00 98.31 98 ILE A C 1
ATOM 777 O O . ILE A 1 98 ? 1.889 1.952 -12.412 1.00 98.31 98 ILE A O 1
ATOM 781 N N . THR A 1 99 ? 0.129 1.303 -13.646 1.00 98.31 99 THR A N 1
ATOM 782 C CA . THR A 1 99 ? -0.626 2.559 -13.515 1.00 98.31 99 THR A CA 1
ATOM 783 C C . THR A 1 99 ? -2.064 2.261 -13.117 1.00 98.31 99 THR A C 1
ATOM 785 O O . THR A 1 99 ? -2.728 1.459 -13.766 1.00 98.31 99 THR A O 1
ATOM 788 N N . ILE A 1 100 ? -2.538 2.921 -12.063 1.00 98.50 100 ILE A N 1
ATOM 789 C CA . ILE A 1 100 ? -3.923 2.870 -11.599 1.00 98.50 100 ILE A CA 1
ATOM 790 C C . ILE A 1 100 ? -4.499 4.279 -11.726 1.00 98.50 100 ILE A C 1
ATOM 792 O O . ILE A 1 100 ? -3.988 5.209 -11.099 1.00 98.50 100 ILE A O 1
ATOM 796 N N . GLY A 1 101 ? -5.534 4.417 -12.557 1.00 98.50 101 GLY A N 1
ATOM 797 C CA . GLY A 1 101 ? -6.202 5.692 -12.823 1.00 98.50 101 GLY A CA 1
ATOM 798 C C . GLY A 1 101 ? -7.052 6.192 -11.652 1.00 98.50 101 GLY A C 1
ATOM 799 O O . GLY A 1 101 ? -7.114 5.574 -10.594 1.00 98.50 101 GLY A O 1
ATOM 800 N N . GLU A 1 102 ? -7.716 7.332 -11.837 1.00 98.69 102 GLU A N 1
ATOM 801 C CA . GLU A 1 102 ? -8.493 7.988 -10.779 1.00 98.69 102 GLU A CA 1
ATOM 802 C C . GLU A 1 102 ? -9.756 7.198 -10.366 1.00 98.69 102 GLU A C 1
ATOM 804 O O . GLU A 1 102 ? -10.330 6.442 -11.148 1.00 98.69 102 GLU A O 1
ATOM 809 N N . ASN A 1 103 ? -10.232 7.434 -9.138 1.00 98.56 103 ASN A N 1
ATOM 810 C CA . ASN A 1 103 ? -11.538 6.990 -8.615 1.00 98.56 103 ASN A CA 1
ATOM 811 C C . ASN A 1 103 ? -11.772 5.464 -8.619 1.00 98.56 103 ASN A C 1
ATOM 813 O O . ASN A 1 103 ? -12.910 5.002 -8.714 1.00 98.56 103 ASN A O 1
ATOM 817 N N . CYS A 1 104 ? -10.710 4.671 -8.488 1.00 98.50 104 CYS A N 1
ATOM 818 C CA . CYS A 1 104 ? -10.814 3.215 -8.422 1.00 98.50 104 CYS A CA 1
ATOM 819 C C . CYS A 1 104 ? -11.081 2.719 -6.988 1.00 98.50 104 CYS A C 1
ATOM 821 O O . CYS A 1 104 ? -10.515 3.231 -6.020 1.00 98.50 104 CYS A O 1
ATOM 823 N N . ILE A 1 105 ? -11.905 1.679 -6.840 1.00 98.44 105 ILE A N 1
ATOM 824 C CA . ILE A 1 105 ? -12.177 1.022 -5.553 1.00 98.44 105 ILE A CA 1
ATOM 825 C C . ILE A 1 105 ? -11.887 -0.465 -5.706 1.00 98.44 105 ILE A C 1
ATOM 827 O O . ILE A 1 105 ? -12.462 -1.126 -6.568 1.00 98.44 105 ILE A O 1
ATOM 831 N N . PHE A 1 106 ? -11.027 -0.998 -4.843 1.00 98.38 106 PHE A N 1
ATOM 832 C CA . PHE A 1 106 ? -10.629 -2.400 -4.880 1.00 98.38 106 PHE A CA 1
ATOM 833 C C . PHE A 1 106 ? -11.043 -3.143 -3.610 1.00 98.38 106 PHE A C 1
ATOM 835 O O . PHE A 1 106 ? -10.955 -2.609 -2.501 1.00 98.38 106 PHE A O 1
ATOM 842 N N . GLY A 1 107 ? -11.477 -4.394 -3.784 1.00 97.88 107 GLY A N 1
ATOM 843 C CA . GLY A 1 107 ? -11.816 -5.312 -2.697 1.00 97.88 107 GLY A CA 1
ATOM 844 C C . GLY A 1 107 ? -10.604 -5.759 -1.872 1.00 97.88 107 GLY A C 1
ATOM 845 O O . GLY A 1 107 ? -9.462 -5.396 -2.152 1.00 97.88 107 GLY A O 1
ATOM 846 N N . SER A 1 108 ? -10.863 -6.520 -0.805 1.00 97.19 108 SER A N 1
ATOM 847 C CA . SER A 1 108 ? -9.800 -7.089 0.037 1.00 97.19 108 SER A CA 1
ATOM 848 C C . SER A 1 108 ? -8.995 -8.137 -0.731 1.00 97.19 108 SER A C 1
ATOM 850 O O . SER A 1 108 ? -9.576 -8.842 -1.553 1.00 97.19 108 SER A O 1
ATOM 852 N N . ASN A 1 109 ? -7.714 -8.304 -0.394 1.00 97.75 109 ASN A N 1
ATOM 853 C CA . ASN A 1 109 ? -6.809 -9.277 -1.027 1.00 97.75 109 ASN A CA 1
ATOM 854 C C . ASN A 1 109 ? -6.602 -9.044 -2.538 1.00 97.75 109 ASN A C 1
ATOM 856 O O . ASN A 1 109 ? -6.369 -9.992 -3.282 1.00 97.75 109 ASN A O 1
ATOM 860 N N . LEU A 1 110 ? -6.715 -7.794 -3.004 1.00 98.00 110 LEU A N 1
ATOM 861 C CA . LEU A 1 110 ? -6.313 -7.432 -4.364 1.00 98.00 110 LEU A CA 1
ATOM 862 C C . LEU A 1 110 ? -4.838 -7.780 -4.579 1.00 98.00 110 LEU A C 1
ATOM 864 O O . LEU A 1 110 ? -3.999 -7.398 -3.765 1.00 98.00 110 LEU A O 1
ATOM 868 N N . GLU A 1 111 ? -4.524 -8.381 -5.719 1.00 97.94 111 GLU A N 1
ATOM 869 C CA . GLU A 1 111 ? -3.156 -8.622 -6.159 1.00 97.94 111 GLU A CA 1
ATOM 870 C C . GLU A 1 111 ? -2.978 -8.110 -7.594 1.00 97.94 111 GLU A C 1
ATOM 872 O O . GLU A 1 111 ? -3.701 -8.516 -8.503 1.00 97.94 111 GLU A O 1
ATOM 877 N N . ILE A 1 112 ? -2.049 -7.170 -7.787 1.00 97.75 112 ILE A N 1
ATOM 878 C CA . ILE A 1 112 ? -1.666 -6.632 -9.098 1.00 97.75 112 ILE A CA 1
ATOM 879 C C . ILE A 1 112 ? -0.171 -6.847 -9.273 1.00 97.75 112 ILE A C 1
ATOM 881 O O . ILE A 1 112 ? 0.639 -6.280 -8.539 1.00 97.75 112 ILE A O 1
ATOM 885 N N . ILE A 1 113 ? 0.190 -7.656 -10.263 1.00 95.88 113 ILE A N 1
ATOM 886 C CA . ILE A 1 113 ? 1.570 -8.029 -10.551 1.00 95.88 113 ILE A CA 1
ATOM 887 C C . ILE A 1 113 ? 1.745 -8.034 -12.073 1.00 95.88 113 ILE A C 1
ATOM 889 O O . ILE A 1 113 ? 0.916 -8.603 -12.781 1.00 95.88 113 ILE A O 1
ATOM 893 N N . ASN A 1 114 ? 2.797 -7.387 -12.581 1.00 91.12 114 ASN A N 1
ATOM 894 C CA . ASN A 1 114 ? 3.112 -7.343 -14.020 1.00 91.12 114 ASN A CA 1
ATOM 895 C C . ASN A 1 114 ? 4.231 -8.305 -14.455 1.00 91.12 114 ASN A C 1
ATOM 897 O O . ASN A 1 114 ? 4.542 -8.380 -15.638 1.00 91.12 114 ASN A O 1
ATOM 901 N N . SER A 1 115 ? 4.819 -9.041 -13.517 1.00 82.31 115 SER A N 1
ATOM 902 C CA . SER A 1 115 ? 5.852 -10.043 -13.767 1.00 82.31 115 SER A CA 1
ATOM 903 C C . SER A 1 115 ? 5.338 -11.424 -13.393 1.00 82.31 115 SER A C 1
ATOM 905 O O . SER A 1 115 ? 4.609 -11.592 -12.416 1.00 82.31 115 SER A O 1
ATOM 907 N N . ASP A 1 116 ? 5.731 -12.434 -14.160 1.00 73.25 116 ASP A N 1
ATOM 908 C CA . ASP A 1 116 ? 5.516 -13.830 -13.784 1.00 73.25 116 ASP A CA 1
ATOM 909 C C . ASP A 1 116 ? 6.604 -14.336 -12.813 1.00 73.25 116 ASP A C 1
ATOM 911 O O . ASP A 1 116 ? 6.575 -15.494 -12.403 1.00 73.25 116 ASP A O 1
ATOM 915 N N . PHE A 1 117 ? 7.560 -13.469 -12.433 1.00 67.38 117 PHE A N 1
ATOM 916 C CA . PHE A 1 117 ? 8.736 -13.755 -11.602 1.00 67.38 117 PHE A CA 1
ATOM 917 C C . PHE A 1 117 ? 9.538 -14.981 -12.053 1.00 67.38 117 PHE A C 1
ATOM 919 O O . PHE A 1 117 ? 10.315 -15.551 -11.278 1.00 67.38 117 PHE A O 1
ATOM 926 N N . HIS A 1 118 ? 9.396 -15.386 -13.316 1.00 64.19 118 HIS A N 1
ATOM 927 C CA . HIS A 1 118 ? 10.090 -16.535 -13.850 1.00 64.19 118 HIS A CA 1
ATOM 928 C C . HIS A 1 118 ? 11.278 -16.096 -14.707 1.00 64.19 118 HIS A C 1
ATOM 930 O O . HIS A 1 118 ? 11.137 -15.618 -15.828 1.00 64.19 118 HIS A O 1
ATOM 936 N N . LYS A 1 119 ? 12.493 -16.435 -14.270 1.00 56.66 119 LYS A N 1
ATOM 937 C CA . LYS A 1 119 ? 13.489 -16.905 -15.239 1.00 56.66 119 LYS A CA 1
ATOM 938 C C . LYS A 1 119 ? 13.187 -18.377 -15.481 1.00 56.66 119 LYS A C 1
ATOM 940 O O . LYS A 1 119 ? 13.710 -19.229 -14.767 1.00 56.66 119 LYS A O 1
ATOM 945 N N . LEU A 1 120 ? 12.340 -18.694 -16.463 1.00 47.84 120 LEU A N 1
ATOM 946 C CA . LEU A 1 120 ? 12.294 -20.054 -17.008 1.00 47.84 120 LEU A CA 1
ATOM 947 C C . LEU A 1 120 ? 13.627 -20.306 -17.724 1.00 47.84 120 LEU A C 1
ATOM 949 O O . LEU A 1 120 ? 13.730 -20.191 -18.942 1.00 47.84 120 LEU A O 1
ATOM 953 N N . TYR A 1 121 ? 14.680 -20.619 -16.969 1.00 51.03 121 TYR A N 1
ATOM 954 C CA . TYR A 1 121 ? 15.851 -21.268 -17.538 1.00 51.03 121 TYR A CA 1
ATOM 955 C C . TYR A 1 121 ? 15.433 -22.683 -17.931 1.00 51.03 121 TYR A C 1
ATOM 957 O O . TYR A 1 121 ? 15.506 -23.625 -17.152 1.00 51.03 121 TYR A O 1
ATOM 965 N N . ASN A 1 122 ? 14.963 -22.810 -19.163 1.00 48.12 122 ASN A N 1
ATOM 966 C CA . ASN A 1 122 ? 15.156 -24.012 -19.945 1.00 48.12 122 ASN A CA 1
ATOM 967 C C . ASN A 1 122 ? 15.388 -23.559 -21.379 1.00 48.12 122 ASN A C 1
ATOM 969 O O . ASN A 1 122 ? 14.518 -22.944 -21.995 1.00 48.12 122 ASN A O 1
ATOM 973 N N . SER A 1 123 ? 16.566 -23.864 -21.911 1.00 53.06 123 SER A N 1
ATOM 974 C CA . SER A 1 123 ? 17.046 -23.508 -23.251 1.00 53.06 123 SER A CA 1
ATOM 975 C C . SER A 1 123 ? 16.189 -24.044 -24.414 1.00 53.06 123 SER A C 1
ATOM 977 O O . SER A 1 123 ? 16.583 -23.884 -25.560 1.00 53.06 123 SER A O 1
ATOM 979 N N . ASN A 1 124 ? 15.007 -24.614 -24.148 1.00 54.12 124 ASN A N 1
ATOM 980 C CA . ASN A 1 124 ? 14.058 -25.144 -25.132 1.00 54.12 124 ASN A CA 1
ATOM 981 C C . ASN A 1 124 ? 12.577 -24.804 -24.836 1.00 54.12 124 ASN A C 1
ATOM 983 O O . ASN A 1 124 ? 11.681 -25.415 -25.417 1.00 54.12 124 ASN A O 1
ATOM 987 N N . ALA A 1 125 ? 12.268 -23.856 -23.942 1.00 52.69 125 ALA A N 1
ATOM 988 C CA . ALA A 1 125 ? 10.874 -23.540 -23.621 1.00 52.69 125 ALA A CA 1
ATOM 989 C C . ALA A 1 125 ? 10.213 -22.648 -24.695 1.00 52.69 125 ALA A C 1
ATOM 991 O O . ALA A 1 125 ? 10.612 -21.515 -24.957 1.00 52.69 125 ALA A O 1
ATOM 992 N N . ILE A 1 126 ? 9.188 -23.229 -25.314 1.00 55.72 126 ILE A N 1
ATOM 993 C CA . ILE A 1 126 ? 8.302 -22.742 -26.376 1.00 55.72 126 ILE A CA 1
ATOM 994 C C . ILE A 1 126 ? 7.996 -21.240 -26.256 1.00 55.72 126 ILE A C 1
ATOM 996 O O . ILE A 1 126 ? 7.395 -20.786 -25.281 1.00 55.72 126 ILE A O 1
ATOM 1000 N 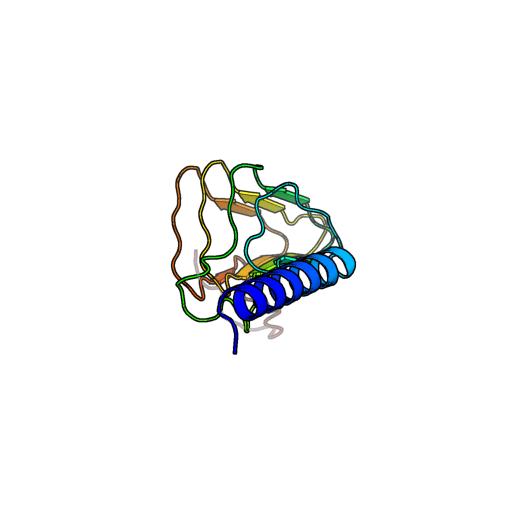N . LYS A 1 127 ? 8.349 -20.476 -27.301 1.00 45.53 127 LYS A N 1
ATOM 1001 C CA . LYS A 1 127 ? 7.916 -19.083 -27.480 1.00 45.53 127 LYS A CA 1
ATOM 1002 C C . LYS A 1 127 ? 6.387 -19.028 -27.418 1.00 45.53 127 LYS A C 1
ATOM 1004 O O . LYS A 1 127 ? 5.717 -19.477 -28.349 1.00 45.53 127 LYS A O 1
ATOM 1009 N N . ARG A 1 128 ? 5.829 -18.442 -26.357 1.00 58.22 128 ARG A N 1
ATOM 1010 C CA . ARG A 1 128 ? 4.437 -17.983 -26.373 1.00 58.22 128 ARG A CA 1
ATOM 1011 C C . ARG A 1 128 ? 4.352 -16.875 -27.422 1.00 58.22 128 ARG A C 1
ATOM 1013 O O . ARG A 1 128 ? 4.973 -15.826 -27.264 1.00 58.22 128 ARG A O 1
ATOM 1020 N N . LYS A 1 129 ? 3.682 -17.165 -28.541 1.00 46.47 129 LYS A N 1
ATOM 1021 C CA . LYS A 1 129 ? 3.391 -16.171 -29.579 1.00 46.47 129 LYS A CA 1
ATOM 1022 C C . LYS A 1 129 ? 2.581 -15.042 -28.935 1.00 46.47 129 LYS A C 1
ATOM 1024 O O . LYS A 1 129 ? 1.588 -15.328 -28.268 1.00 46.47 129 LYS A O 1
ATOM 1029 N N . LYS A 1 130 ? 3.066 -13.810 -29.098 1.00 44.19 130 LYS A N 1
ATOM 1030 C CA . LYS A 1 130 ? 2.259 -12.600 -28.927 1.00 44.19 130 LYS A CA 1
ATOM 1031 C C . LYS A 1 130 ? 1.241 -12.512 -30.056 1.00 44.19 130 LYS A C 1
ATOM 1033 O O . LYS A 1 130 ? 1.584 -12.989 -31.165 1.00 44.19 130 LYS A O 1
#

Organism: NCBI:txid520999

InterPro domains:
  IPR011004 Trimeric LpxA-like superfamily [SSF51161] (62-120)

Sequence (130 aa):
MNFLIKKIIIKIFKITRVLAYSYISDQKLKCKKLQPVLVKGDGVININSSVTFGVERSNHFFTSYAYIDSRGKSSSISIDKNCVFNNSATIISDHEKITIGENCIFGSNLEIINSDFHKLYNSNAIKRKK

pLDDT: mean 91.72, std 14.21, range [44.1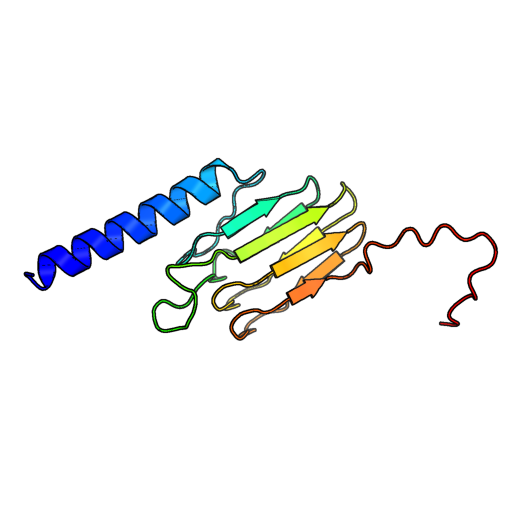9, 98.75]

Foldseek 3Di:
DPPVVVVVVVVVLQVVQQVVQCVQAPDHDLAAESAHEHHEEDAEEAEDRQEYEEDPPDPQRNPFYEYHYQHDHQGYEHEDHNEYHYTQHYAYTHNYYDYHDYNHYDDYNHYHYPDPPDPPPDPDDDPPDD
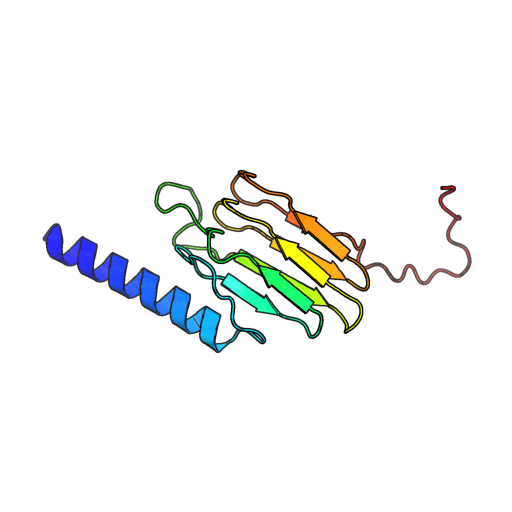
Radius of gyration: 17.31 Å; chains: 1; bounding box: 33×37×59 Å